Protein AF-A0AAT9SXK6-F1 (afdb_monomer_lite)

Secondary structure (DSSP, 8-state):
-----SS-HHHHHHHHHHHHHHHHHTTGGG---HHHHHHHHHHHHHHHHHHHHTT---HHHHHHHHHHHHHHHHS-S--S--------------

Structure (mmCIF, N/CA/C/O backbone):
data_AF-A0AAT9SXK6-F1
#
_entry.id   AF-A0AAT9SXK6-F1
#
loop_
_atom_site.group_PDB
_atom_site.id
_atom_site.type_symbol
_atom_site.label_atom_id
_atom_site.label_alt_id
_atom_site.label_comp_id
_atom_site.label_asym_id
_atom_site.label_entity_id
_atom_site.label_seq_id
_atom_site.pdbx_PDB_ins_code
_atom_site.Cartn_x
_atom_site.Cartn_y
_atom_site.Cartn_z
_atom_site.occupancy
_atom_site.B_iso_or_equiv
_atom_site.auth_seq_id
_atom_site.auth_comp_id
_atom_site.auth_asym_id
_atom_site.auth_atom_id
_atom_site.pdbx_PDB_model_num
ATOM 1 N N . MET A 1 1 ? -2.292 -11.673 28.163 1.00 39.03 1 MET A N 1
ATOM 2 C CA . MET A 1 1 ? -2.028 -10.233 27.951 1.00 39.03 1 MET A CA 1
ATOM 3 C C . MET A 1 1 ? -2.675 -9.855 26.628 1.00 39.03 1 MET A C 1
ATOM 5 O O . MET A 1 1 ? -2.214 -10.396 25.630 1.00 39.03 1 MET A O 1
ATOM 9 N N . PRO A 1 2 ? -3.755 -9.055 26.564 1.00 61.72 2 PRO A N 1
ATOM 10 C CA . PRO A 1 2 ? -4.298 -8.676 25.271 1.00 61.72 2 PRO A CA 1
ATOM 11 C C . PRO A 1 2 ? -3.418 -7.549 24.731 1.00 61.72 2 PRO A C 1
ATOM 13 O O . PRO A 1 2 ? -3.431 -6.435 25.254 1.00 61.72 2 PRO A O 1
ATOM 16 N N . LEU A 1 3 ? -2.603 -7.864 23.727 1.00 56.97 3 LEU A N 1
ATOM 17 C CA . LEU A 1 3 ? -1.993 -6.852 22.877 1.00 56.97 3 LEU A CA 1
ATOM 18 C C . LEU A 1 3 ? -3.163 -6.156 22.188 1.00 56.97 3 LEU A C 1
ATOM 20 O O . LEU A 1 3 ? -3.799 -6.728 21.306 1.00 56.97 3 LEU A O 1
ATOM 24 N N . ARG A 1 4 ? -3.533 -4.977 22.689 1.00 50.59 4 ARG A N 1
ATOM 25 C CA . ARG A 1 4 ? -4.513 -4.129 22.022 1.00 50.59 4 ARG A CA 1
ATOM 26 C C . ARG A 1 4 ? -3.976 -3.875 20.621 1.00 50.59 4 ARG A C 1
ATOM 28 O O . ARG A 1 4 ? -2.845 -3.415 20.475 1.00 50.59 4 ARG A O 1
ATOM 35 N N . SER A 1 5 ? -4.773 -4.267 19.637 1.00 55.06 5 SER A N 1
ATOM 36 C CA . SER A 1 5 ? -4.516 -4.031 18.227 1.00 55.06 5 SER A CA 1
ATOM 37 C C . SER A 1 5 ? -4.202 -2.546 18.049 1.00 55.06 5 SER A C 1
ATOM 39 O O . SER A 1 5 ? -5.001 -1.702 18.434 1.00 55.06 5 SER A O 1
ATOM 41 N N . LEU A 1 6 ? -3.008 -2.222 17.549 1.00 64.50 6 LEU A N 1
ATOM 42 C CA . LEU A 1 6 ? -2.584 -0.842 17.256 1.00 64.50 6 LEU A CA 1
ATOM 43 C C . LEU A 1 6 ? -3.400 -0.204 16.115 1.00 64.50 6 LEU A C 1
ATOM 45 O O . LEU A 1 6 ? -3.245 0.981 15.844 1.00 64.50 6 LEU A O 1
ATOM 49 N N . VAL A 1 7 ? -4.216 -1.014 15.444 1.00 67.88 7 VAL A N 1
ATOM 50 C CA . VAL A 1 7 ? -5.030 -0.717 14.268 1.00 67.88 7 VAL A CA 1
ATOM 51 C C . VAL A 1 7 ? -6.336 -1.482 14.456 1.00 67.88 7 VAL A C 1
ATOM 53 O O . VAL A 1 7 ? -6.292 -2.672 14.795 1.00 67.88 7 VAL A O 1
ATOM 56 N N . GLU A 1 8 ? -7.486 -0.842 14.278 1.00 82.44 8 GLU A N 1
ATOM 57 C CA . GLU A 1 8 ? -8.757 -1.565 14.329 1.00 82.44 8 GLU A CA 1
ATOM 58 C C . GLU A 1 8 ? -8.806 -2.600 13.185 1.00 82.44 8 GLU A C 1
ATOM 60 O O . GLU A 1 8 ? -8.262 -2.358 12.107 1.00 82.44 8 GLU A O 1
ATOM 65 N N . PRO A 1 9 ? -9.426 -3.779 13.367 1.00 81.12 9 PRO A N 1
ATOM 66 C CA . PRO A 1 9 ? -9.422 -4.831 12.343 1.00 81.12 9 PRO A CA 1
ATOM 67 C C . PRO A 1 9 ? -9.992 -4.361 10.993 1.00 81.12 9 PRO A C 1
ATOM 69 O O . PRO A 1 9 ? -9.570 -4.837 9.942 1.00 81.12 9 PRO A O 1
ATOM 72 N N . GLU A 1 10 ? -10.913 -3.398 11.018 1.00 84.06 10 GLU A N 1
ATOM 73 C CA . GLU A 1 10 ? -11.454 -2.748 9.823 1.00 84.06 10 GLU A CA 1
ATOM 74 C C . GLU A 1 10 ? -10.411 -1.877 9.108 1.00 84.06 10 GLU A C 1
ATOM 76 O O . GLU A 1 10 ? -10.270 -1.951 7.889 1.00 84.06 10 GLU A O 1
ATOM 81 N N . GLU A 1 11 ? -9.622 -1.107 9.855 1.00 85.44 11 GLU A N 1
ATOM 82 C CA . GLU A 1 11 ? -8.535 -0.302 9.296 1.00 85.44 11 GLU A CA 1
ATOM 83 C C . GLU A 1 11 ? -7.442 -1.192 8.699 1.00 85.44 11 GLU A C 1
ATOM 85 O O . GLU A 1 11 ? -6.907 -0.889 7.634 1.00 85.44 11 GLU A O 1
ATOM 90 N N . PHE A 1 12 ? -7.152 -2.329 9.336 1.00 87.12 12 PHE A N 1
ATOM 91 C CA . PHE A 1 12 ? -6.215 -3.307 8.792 1.00 87.12 12 PHE A CA 1
ATOM 92 C C . PHE A 1 12 ? -6.702 -3.859 7.446 1.00 87.12 12 PHE A C 1
ATOM 94 O O . PHE A 1 12 ? -5.925 -3.908 6.496 1.00 87.12 12 PHE A O 1
ATOM 101 N N . ALA A 1 13 ? -7.991 -4.196 7.334 1.00 88.75 13 ALA A N 1
ATOM 102 C CA . ALA A 1 13 ? -8.577 -4.666 6.080 1.00 88.75 13 ALA A CA 1
ATOM 103 C C . ALA A 1 13 ? -8.512 -3.604 4.967 1.00 88.75 13 ALA A C 1
ATOM 105 O O . ALA A 1 13 ? -8.269 -3.934 3.806 1.00 88.75 13 ALA A O 1
ATOM 106 N N . VAL A 1 14 ? -8.687 -2.321 5.306 1.00 89.38 14 VAL A N 1
ATOM 107 C CA . VAL A 1 14 ? -8.529 -1.212 4.348 1.00 89.38 14 VAL A CA 1
ATOM 108 C C . VAL A 1 14 ? -7.081 -1.090 3.873 1.00 89.38 14 VAL A C 1
ATOM 110 O O . VAL A 1 14 ? -6.850 -0.931 2.673 1.00 89.38 14 VAL A O 1
ATOM 113 N N . LEU A 1 15 ? -6.112 -1.191 4.787 1.00 91.69 15 LEU A N 1
ATOM 114 C CA . LEU A 1 15 ? -4.686 -1.117 4.462 1.00 91.69 15 LEU A CA 1
ATOM 115 C C . LEU A 1 15 ? -4.226 -2.300 3.609 1.00 91.69 15 LEU A C 1
ATOM 117 O O . LEU A 1 15 ? -3.507 -2.096 2.635 1.00 91.69 15 LEU A O 1
ATOM 121 N N . GLU A 1 16 ? -4.661 -3.515 3.943 1.00 93.12 16 GLU A N 1
ATOM 122 C CA . GLU A 1 16 ? -4.352 -4.727 3.181 1.00 93.12 16 GLU A CA 1
ATOM 123 C C . GLU A 1 16 ? -4.938 -4.655 1.765 1.00 93.12 16 GLU A C 1
ATOM 125 O O . GLU A 1 16 ? -4.220 -4.856 0.785 1.00 93.12 16 GLU A O 1
ATOM 130 N N . ALA A 1 17 ? -6.215 -4.276 1.638 1.00 93.31 17 ALA A N 1
ATOM 131 C CA . ALA A 1 17 ? -6.855 -4.117 0.335 1.00 93.31 17 ALA A CA 1
ATOM 132 C C . ALA A 1 17 ? -6.191 -3.015 -0.504 1.00 93.31 17 ALA A C 1
ATOM 134 O O . ALA A 1 17 ? -5.935 -3.211 -1.691 1.00 93.31 17 ALA A O 1
ATOM 135 N N . GLY A 1 18 ? -5.880 -1.868 0.109 1.00 94.19 18 GLY A N 1
ATOM 136 C CA . GLY A 1 18 ? -5.170 -0.780 -0.562 1.00 94.19 18 GLY A CA 1
ATOM 137 C C . GLY A 1 18 ? -3.754 -1.176 -0.984 1.00 94.19 18 GLY A C 1
ATOM 138 O O . GLY A 1 18 ? -3.287 -0.763 -2.042 1.00 94.19 18 GLY A O 1
ATOM 139 N N . PHE A 1 19 ? -3.082 -2.016 -0.197 1.00 95.19 19 PHE A N 1
ATOM 140 C CA . PHE A 1 19 ? -1.770 -2.546 -0.544 1.00 95.19 19 PHE A CA 1
ATOM 141 C C . PHE A 1 19 ? -1.813 -3.452 -1.770 1.00 95.19 19 PHE A C 1
ATOM 143 O O . PHE A 1 19 ? -1.046 -3.221 -2.702 1.00 95.19 19 PHE A O 1
ATOM 150 N N . GLU A 1 20 ? -2.700 -4.445 -1.804 1.00 94.31 20 GLU A N 1
ATOM 151 C CA . GLU A 1 20 ? -2.779 -5.361 -2.948 1.00 94.31 20 GLU A CA 1
ATOM 152 C C . GLU A 1 20 ? -3.222 -4.633 -4.228 1.00 94.31 20 GLU A C 1
ATOM 154 O O . GLU A 1 20 ? -2.676 -4.880 -5.306 1.00 94.31 20 GLU A O 1
ATOM 159 N N . GLU A 1 21 ? -4.138 -3.664 -4.115 1.00 94.94 21 GLU A N 1
ATOM 160 C CA . GLU A 1 21 ? -4.557 -2.821 -5.240 1.00 94.94 21 GLU A CA 1
ATOM 161 C C . GLU A 1 21 ? -3.393 -1.965 -5.771 1.00 94.94 21 GLU A C 1
ATOM 163 O O . GLU A 1 21 ? -3.120 -1.958 -6.974 1.00 94.94 21 GLU A O 1
ATOM 168 N N . ALA A 1 22 ? -2.644 -1.303 -4.883 1.00 93.75 22 ALA A N 1
ATOM 169 C CA . ALA A 1 22 ? -1.469 -0.527 -5.268 1.00 93.75 22 ALA A CA 1
ATOM 170 C C . ALA A 1 22 ? -0.351 -1.411 -5.846 1.00 93.75 22 ALA A C 1
ATOM 172 O O . ALA A 1 22 ? 0.299 -1.021 -6.816 1.00 93.75 22 ALA A O 1
ATOM 173 N N . TRP A 1 23 ? -0.142 -2.608 -5.293 1.00 94.06 23 TRP A N 1
ATOM 174 C CA . TRP A 1 23 ? 0.860 -3.560 -5.771 1.00 94.06 23 TRP A CA 1
ATOM 175 C C . TRP A 1 23 ? 0.545 -4.048 -7.189 1.00 94.06 23 TRP A C 1
ATOM 177 O O . TRP A 1 23 ? 1.428 -4.092 -8.046 1.00 94.06 23 TRP A O 1
ATOM 187 N N . SER A 1 24 ? -0.727 -4.335 -7.470 1.00 91.69 24 SER A N 1
ATOM 188 C CA . SER A 1 24 ? -1.174 -4.647 -8.828 1.00 91.69 24 SER A CA 1
ATOM 189 C C . SER A 1 24 ? -0.994 -3.454 -9.774 1.00 91.69 24 SER A C 1
ATOM 191 O O . SER A 1 24 ? -0.594 -3.642 -10.923 1.00 91.69 24 SER A O 1
ATOM 193 N N . ALA A 1 25 ? -1.262 -2.230 -9.308 1.00 91.69 25 ALA A N 1
ATOM 194 C CA . ALA A 1 25 ? -1.192 -1.021 -10.128 1.00 91.69 25 ALA A CA 1
ATOM 195 C C . ALA A 1 25 ? 0.240 -0.620 -10.524 1.00 91.69 25 ALA A C 1
ATOM 197 O O . ALA A 1 25 ? 0.432 -0.058 -11.601 1.00 91.69 25 ALA A O 1
ATOM 198 N N . VAL A 1 26 ? 1.255 -0.932 -9.707 1.00 88.69 26 VAL A N 1
ATOM 199 C CA . VAL A 1 26 ? 2.668 -0.661 -10.052 1.00 88.69 26 VAL A CA 1
ATOM 200 C C . VAL A 1 26 ? 3.243 -1.634 -11.092 1.00 88.69 26 VAL A C 1
ATOM 202 O O . VAL A 1 26 ? 4.405 -1.505 -11.467 1.00 88.69 26 VAL A O 1
ATOM 205 N N . GLY A 1 27 ? 2.449 -2.590 -11.593 1.00 82.00 27 GLY A N 1
ATOM 206 C CA . GLY A 1 27 ? 2.863 -3.489 -12.674 1.00 82.00 27 GLY A CA 1
ATOM 207 C C . GLY A 1 27 ? 3.889 -4.537 -12.233 1.00 82.00 27 GLY A C 1
ATOM 208 O O . GLY A 1 27 ? 4.846 -4.818 -12.963 1.00 82.00 27 GLY A O 1
ATOM 209 N N . SER A 1 28 ? 3.691 -5.114 -11.042 1.00 67.56 28 SER A N 1
ATOM 210 C CA . SER A 1 28 ? 4.624 -6.044 -10.392 1.00 67.56 28 SER A CA 1
ATOM 211 C C . SER A 1 28 ? 4.994 -7.287 -11.205 1.00 67.56 28 SER A C 1
ATOM 213 O O . SER A 1 28 ? 6.045 -7.871 -10.954 1.00 67.56 28 SER A O 1
ATOM 215 N N . ASP A 1 29 ? 4.180 -7.676 -12.193 1.00 69.62 29 ASP A N 1
ATOM 216 C CA . ASP A 1 29 ? 4.474 -8.780 -13.123 1.00 69.62 29 ASP A CA 1
ATOM 217 C C . ASP A 1 29 ? 5.783 -8.584 -13.907 1.00 69.62 29 ASP A C 1
ATOM 219 O O . ASP A 1 29 ? 6.370 -9.542 -14.407 1.00 69.62 29 ASP A O 1
ATOM 223 N N . SER A 1 30 ? 6.276 -7.347 -13.986 1.00 67.75 30 SER A N 1
ATOM 224 C CA . SER A 1 30 ? 7.533 -7.018 -14.665 1.00 67.75 30 SER A CA 1
ATOM 225 C C . SER A 1 30 ? 8.777 -7.329 -13.817 1.00 67.75 30 SER A C 1
ATOM 227 O O . SER A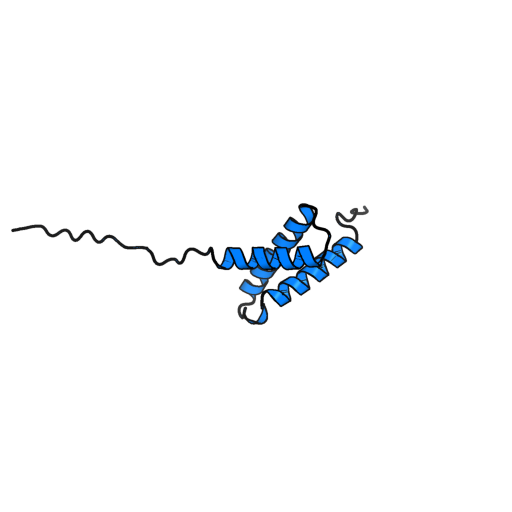 1 30 ? 9.892 -7.340 -14.339 1.00 67.75 30 SER A O 1
ATOM 229 N N . ILE A 1 31 ? 8.624 -7.578 -12.510 1.00 72.31 31 ILE A N 1
ATOM 230 C CA . ILE A 1 31 ? 9.739 -7.811 -11.585 1.00 72.31 31 ILE A CA 1
ATOM 231 C C . ILE A 1 31 ? 10.029 -9.314 -11.531 1.00 72.31 31 ILE A C 1
ATOM 233 O O . ILE A 1 31 ? 9.384 -10.068 -10.809 1.00 72.31 31 ILE A O 1
ATOM 237 N N . SER A 1 32 ? 11.019 -9.760 -12.302 1.00 71.88 32 SER A N 1
ATOM 238 C CA . SER A 1 32 ? 11.358 -11.189 -12.406 1.00 71.88 32 SER A CA 1
ATOM 239 C C . SER A 1 32 ? 12.237 -11.719 -11.263 1.00 71.88 32 SER A C 1
ATOM 241 O O . SER A 1 32 ? 12.339 -12.932 -11.096 1.00 71.88 32 SER A O 1
ATOM 243 N N . ASP A 1 33 ? 12.883 -10.838 -10.489 1.00 79.56 33 ASP A N 1
ATOM 244 C CA . ASP A 1 33 ? 13.757 -11.217 -9.371 1.00 79.56 33 ASP A CA 1
ATOM 245 C C . ASP A 1 33 ? 12.969 -11.266 -8.041 1.00 79.56 33 ASP A C 1
ATOM 247 O O . ASP A 1 33 ? 12.517 -10.220 -7.561 1.00 79.56 33 ASP A O 1
ATOM 251 N N . PRO A 1 34 ? 12.830 -12.444 -7.397 1.00 77.56 34 PRO A N 1
ATOM 252 C CA . PRO A 1 34 ? 12.106 -12.602 -6.133 1.00 77.56 34 PRO A CA 1
ATOM 253 C C . PRO A 1 34 ? 12.640 -11.747 -4.974 1.00 77.56 34 PRO A C 1
ATOM 255 O O . PRO A 1 34 ? 11.872 -11.333 -4.097 1.00 77.56 34 PRO A O 1
ATOM 258 N N . LEU A 1 35 ? 13.949 -11.476 -4.944 1.00 80.12 35 LEU A N 1
ATOM 259 C CA . LEU A 1 35 ? 14.552 -10.643 -3.904 1.00 80.12 35 LEU A CA 1
ATOM 260 C C . LEU A 1 35 ? 14.142 -9.177 -4.091 1.00 80.12 35 LEU A C 1
ATOM 262 O O . LEU A 1 35 ? 13.774 -8.500 -3.128 1.00 80.12 35 LEU A O 1
ATOM 266 N N . MET A 1 36 ? 14.109 -8.722 -5.345 1.00 82.69 36 MET A N 1
ATOM 267 C CA . MET A 1 36 ? 13.620 -7.393 -5.707 1.00 82.69 36 MET A CA 1
ATOM 268 C C . MET A 1 36 ? 12.119 -7.242 -5.467 1.00 82.69 36 MET A C 1
ATOM 270 O O . MET A 1 36 ? 11.699 -6.194 -4.981 1.00 82.69 36 MET A O 1
ATOM 274 N N . VAL A 1 37 ? 11.317 -8.278 -5.741 1.00 86.12 37 VAL A N 1
ATOM 275 C CA . VAL A 1 37 ? 9.878 -8.292 -5.415 1.00 86.12 37 VAL A CA 1
ATOM 276 C C . VAL A 1 37 ? 9.668 -8.043 -3.923 1.00 86.12 37 VAL A C 1
ATOM 278 O O . VAL A 1 37 ? 8.850 -7.208 -3.544 1.00 86.12 37 VAL A O 1
ATOM 281 N N . SER A 1 38 ? 10.434 -8.728 -3.073 1.00 86.75 38 SER A N 1
ATOM 282 C CA . SER A 1 38 ? 10.284 -8.640 -1.617 1.00 86.75 38 SER A CA 1
ATOM 283 C C . SER A 1 38 ? 10.627 -7.241 -1.095 1.00 86.75 38 SER A C 1
ATOM 285 O O . SER A 1 38 ? 9.831 -6.640 -0.372 1.00 86.75 38 SER A O 1
ATOM 287 N N . ALA A 1 39 ? 11.759 -6.681 -1.534 1.00 88.62 39 ALA A N 1
ATOM 288 C CA . ALA A 1 39 ? 12.175 -5.327 -1.170 1.00 88.62 39 ALA A CA 1
ATOM 289 C C . ALA A 1 39 ? 11.183 -4.255 -1.664 1.00 88.62 39 ALA A C 1
ATOM 291 O O . ALA A 1 39 ? 10.879 -3.294 -0.956 1.00 88.62 39 ALA A O 1
ATOM 292 N N . GLN A 1 40 ? 10.635 -4.423 -2.871 1.00 90.44 40 GLN A N 1
ATOM 293 C CA . GLN A 1 40 ? 9.651 -3.496 -3.430 1.00 90.44 40 GLN A CA 1
ATOM 294 C C . GLN A 1 40 ? 8.296 -3.574 -2.715 1.00 90.44 40 GLN A C 1
ATOM 296 O O . GLN A 1 40 ? 7.697 -2.529 -2.450 1.00 90.44 40 GLN A O 1
ATOM 301 N N . ARG A 1 41 ? 7.840 -4.773 -2.329 1.00 92.06 41 ARG A N 1
ATOM 302 C CA . ARG A 1 41 ? 6.631 -4.942 -1.503 1.00 92.06 41 ARG A CA 1
ATOM 303 C C . ARG A 1 41 ? 6.793 -4.271 -0.143 1.00 92.06 41 ARG A C 1
ATOM 305 O O . ARG A 1 41 ? 5.911 -3.526 0.273 1.00 92.06 41 ARG A O 1
ATOM 312 N N . GLU A 1 42 ? 7.927 -4.468 0.525 1.00 92.44 42 GLU A N 1
ATOM 313 C CA . GLU A 1 42 ? 8.203 -3.820 1.813 1.00 92.44 42 GLU A CA 1
ATOM 314 C C . GLU A 1 42 ? 8.209 -2.289 1.700 1.00 92.44 42 GLU A C 1
ATOM 316 O O . GLU A 1 42 ? 7.629 -1.588 2.536 1.00 92.44 42 GLU A O 1
ATOM 321 N N . ARG A 1 43 ? 8.810 -1.761 0.628 1.00 93.62 43 ARG A N 1
ATOM 322 C CA . ARG A 1 43 ? 8.805 -0.326 0.340 1.00 93.62 43 ARG A CA 1
ATOM 323 C C . ARG A 1 43 ? 7.387 0.210 0.130 1.00 93.62 43 ARG A C 1
ATOM 325 O O . ARG A 1 43 ? 7.044 1.242 0.705 1.00 93.62 43 ARG A O 1
ATOM 332 N N . LEU A 1 44 ? 6.564 -0.469 -0.670 1.00 94.06 44 LEU A N 1
ATOM 333 C CA . LEU A 1 44 ? 5.182 -0.046 -0.913 1.00 94.06 44 LEU A CA 1
ATOM 334 C C . LEU A 1 44 ? 4.349 -0.067 0.379 1.00 94.06 44 LEU A C 1
ATOM 336 O O . LEU A 1 44 ? 3.598 0.873 0.641 1.00 94.06 44 LEU A O 1
ATOM 340 N N . ALA A 1 45 ? 4.540 -1.081 1.228 1.00 94.25 45 ALA A N 1
ATOM 341 C CA . ALA A 1 45 ? 3.883 -1.162 2.530 1.00 94.25 45 ALA A CA 1
ATOM 342 C C . ALA A 1 45 ? 4.259 0.024 3.434 1.00 94.25 45 ALA A C 1
ATOM 344 O O . ALA A 1 45 ? 3.383 0.636 4.047 1.00 94.25 45 ALA A O 1
ATOM 345 N N . HI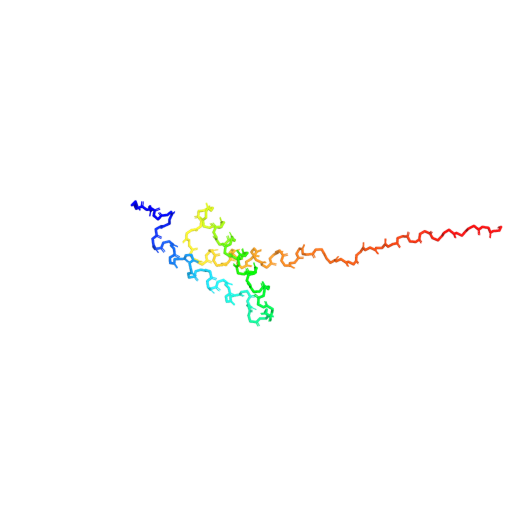S A 1 46 ? 5.540 0.409 3.468 1.00 94.62 46 HIS A N 1
ATOM 346 C CA . HIS A 1 46 ? 5.994 1.590 4.209 1.00 94.62 46 HIS A CA 1
ATOM 347 C C . HIS A 1 46 ? 5.309 2.880 3.745 1.00 94.62 46 HIS A C 1
ATOM 349 O O . HIS A 1 46 ? 4.913 3.694 4.581 1.00 94.62 46 HIS A O 1
ATOM 355 N N . ILE A 1 47 ? 5.145 3.059 2.432 1.00 95.50 47 ILE A N 1
ATOM 356 C CA . ILE A 1 47 ? 4.483 4.237 1.859 1.00 95.50 47 ILE A CA 1
ATOM 357 C C . ILE A 1 47 ? 3.010 4.287 2.282 1.00 95.50 47 ILE A C 1
ATOM 359 O O . ILE A 1 47 ? 2.552 5.314 2.784 1.00 95.50 47 ILE A O 1
ATOM 363 N N . ILE A 1 48 ? 2.279 3.177 2.141 1.00 94.81 48 ILE A N 1
ATOM 364 C CA . ILE A 1 48 ? 0.858 3.094 2.521 1.00 94.81 48 ILE A CA 1
ATOM 365 C C . ILE A 1 48 ? 0.667 3.379 4.009 1.00 94.81 48 ILE A C 1
ATOM 367 O O . ILE A 1 48 ? -0.185 4.186 4.381 1.00 94.81 48 ILE A O 1
ATOM 371 N N . ILE A 1 49 ? 1.498 2.783 4.867 1.00 93.81 49 ILE A N 1
ATOM 372 C CA . ILE A 1 49 ? 1.459 3.037 6.312 1.00 93.81 49 ILE A CA 1
ATOM 373 C C . ILE A 1 49 ? 1.768 4.510 6.614 1.00 93.81 49 ILE A C 1
ATOM 375 O O . ILE A 1 49 ? 1.146 5.096 7.499 1.00 93.81 49 ILE A O 1
ATOM 379 N N . GLY A 1 50 ? 2.713 5.120 5.895 1.00 94.31 50 GLY A N 1
ATOM 380 C CA . GLY A 1 50 ? 3.041 6.539 6.027 1.00 94.31 50 GLY A CA 1
ATOM 381 C C . GLY A 1 50 ? 1.861 7.454 5.691 1.00 94.31 50 GLY A C 1
ATOM 382 O O . GLY A 1 50 ? 1.558 8.365 6.460 1.00 94.31 50 GLY A O 1
ATOM 383 N N . LEU A 1 51 ? 1.162 7.174 4.588 1.00 94.44 51 LEU A N 1
ATOM 384 C CA . LE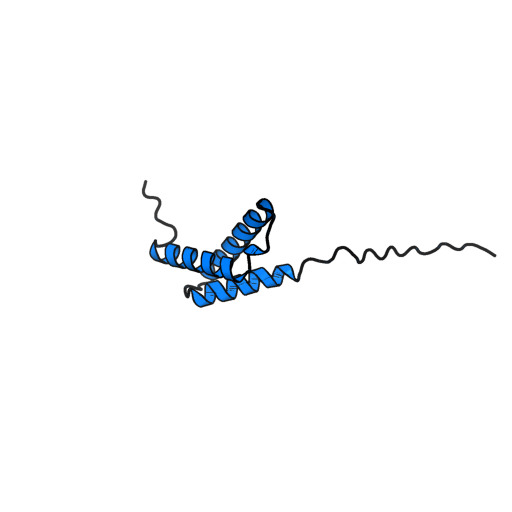U A 1 51 ? -0.033 7.911 4.163 1.00 94.44 51 LEU A CA 1
ATOM 385 C C . LEU A 1 51 ? -1.209 7.734 5.129 1.00 94.44 51 LEU A C 1
ATOM 387 O O . LEU A 1 51 ? -1.931 8.687 5.418 1.00 94.44 51 LEU A O 1
ATOM 391 N N . TRP A 1 52 ? -1.391 6.535 5.673 1.00 93.69 52 TRP A N 1
ATOM 392 C CA . TRP A 1 52 ? -2.419 6.300 6.682 1.00 93.69 52 TRP A CA 1
ATOM 393 C C . TRP A 1 52 ? -2.130 7.068 7.973 1.00 93.69 52 TRP A C 1
ATOM 395 O O . TR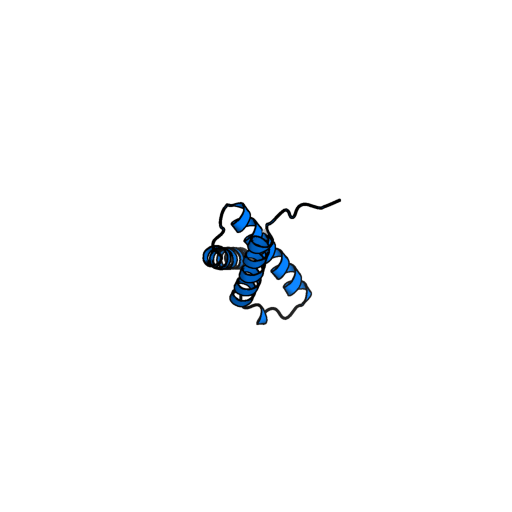P A 1 52 ? -2.989 7.785 8.486 1.00 93.69 52 TRP A O 1
ATOM 405 N N . LYS A 1 53 ? -0.878 7.031 8.446 1.00 91.69 53 LYS A N 1
ATOM 406 C CA . LYS A 1 53 ? -0.443 7.789 9.629 1.00 91.69 53 LYS A CA 1
ATOM 407 C C . LYS A 1 53 ? -0.540 9.307 9.459 1.00 91.69 53 LYS A C 1
ATOM 409 O O . LYS A 1 53 ? -0.624 10.004 10.467 1.00 91.69 53 LYS A O 1
ATOM 414 N N . SER A 1 54 ? -0.536 9.830 8.230 1.00 92.62 54 SER A N 1
ATOM 415 C CA . SER A 1 54 ? -0.754 11.261 7.972 1.00 92.62 54 SER A CA 1
ATOM 416 C C . SER A 1 54 ? -2.232 11.676 8.010 1.00 92.62 54 SER A C 1
ATOM 418 O O . SER A 1 54 ? -2.531 12.858 7.843 1.00 92.62 54 SER A O 1
ATOM 420 N N . GLY A 1 55 ? -3.146 10.735 8.274 1.00 88.81 55 GLY A N 1
ATOM 421 C CA . GLY A 1 55 ? -4.586 10.973 8.390 1.00 88.81 55 GLY A CA 1
ATOM 422 C C . GLY A 1 55 ? -5.390 10.572 7.152 1.00 88.81 55 GLY A C 1
ATOM 423 O O . GLY A 1 55 ? -6.577 10.881 7.076 1.00 88.81 55 GLY A O 1
ATOM 424 N N . THR A 1 56 ? -4.773 9.891 6.180 1.00 88.94 56 THR A N 1
ATOM 425 C CA . THR A 1 56 ? -5.487 9.377 5.004 1.00 88.94 56 THR A CA 1
ATOM 426 C C . THR A 1 56 ? -6.175 8.059 5.354 1.00 88.94 56 THR A C 1
ATOM 428 O O . THR A 1 56 ? -5.522 7.026 5.471 1.00 88.94 56 THR A O 1
ATOM 431 N N . SER A 1 57 ? -7.498 8.073 5.501 1.00 84.38 57 SER A N 1
ATOM 432 C CA . SER A 1 57 ? -8.287 6.853 5.756 1.00 84.38 57 SER A CA 1
ATOM 433 C C . SER A 1 57 ? -9.061 6.358 4.530 1.00 84.38 57 SER A C 1
ATOM 435 O O . SER A 1 57 ? -9.584 5.248 4.543 1.00 84.38 57 SER A O 1
ATOM 437 N N . ASP A 1 58 ? -9.146 7.165 3.469 1.00 90.75 58 ASP A N 1
ATOM 438 C CA . ASP A 1 58 ? -9.794 6.769 2.219 1.00 90.75 58 ASP A CA 1
ATOM 439 C C . ASP A 1 58 ? -8.902 5.813 1.414 1.00 90.75 58 ASP A C 1
ATOM 441 O O . ASP A 1 58 ? -7.741 6.117 1.125 1.00 90.75 58 ASP A O 1
ATOM 445 N N . ARG A 1 59 ? -9.453 4.656 1.027 1.00 91.56 59 ARG A N 1
ATOM 446 C CA . ARG A 1 59 ? -8.705 3.617 0.305 1.00 91.56 59 ARG A CA 1
ATOM 447 C C . ARG A 1 59 ? -8.195 4.113 -1.045 1.00 91.56 59 ARG A C 1
ATOM 449 O O . ARG A 1 59 ? -7.048 3.843 -1.382 1.00 91.56 59 ARG A O 1
ATOM 456 N N . ALA A 1 60 ? -9.021 4.824 -1.813 1.00 93.38 60 ALA A N 1
ATOM 457 C CA . ALA A 1 60 ? -8.634 5.273 -3.148 1.00 93.38 60 ALA A CA 1
ATOM 458 C C . ALA A 1 60 ? -7.475 6.278 -3.074 1.00 93.38 60 ALA A C 1
ATOM 460 O O . ALA A 1 60 ? -6.518 6.164 -3.838 1.00 93.38 60 ALA A O 1
ATOM 461 N N . ALA A 1 61 ? -7.514 7.195 -2.103 1.00 93.69 61 ALA A N 1
ATOM 462 C CA . ALA A 1 61 ? -6.437 8.139 -1.829 1.00 93.69 61 ALA A CA 1
ATOM 463 C C . ALA A 1 61 ? -5.143 7.444 -1.372 1.00 93.69 61 ALA A C 1
ATOM 465 O O . ALA A 1 61 ? -4.056 7.825 -1.819 1.00 93.69 61 ALA A O 1
ATOM 466 N N . LEU A 1 62 ? -5.245 6.410 -0.525 1.00 94.94 62 LEU A N 1
ATOM 467 C CA . LEU A 1 62 ? -4.100 5.584 -0.124 1.00 94.94 62 LEU A CA 1
ATOM 468 C C . LEU A 1 62 ? -3.458 4.898 -1.335 1.00 94.94 62 LEU A C 1
ATOM 470 O O . LEU A 1 62 ? -2.245 4.988 -1.506 1.00 94.94 62 LEU A O 1
ATOM 474 N N . VAL A 1 63 ? -4.263 4.270 -2.196 1.00 96.19 63 VAL A N 1
ATOM 475 C CA . VAL A 1 63 ? -3.792 3.589 -3.411 1.00 96.19 63 VAL A CA 1
ATOM 476 C C . VAL A 1 63 ? -3.124 4.580 -4.361 1.00 96.19 63 VAL A C 1
ATOM 478 O O . VAL A 1 63 ? -1.963 4.393 -4.726 1.00 96.19 63 VAL A O 1
ATOM 481 N N . SER A 1 64 ? -3.813 5.665 -4.731 1.00 96.00 64 SER A N 1
ATOM 482 C CA . SER A 1 64 ? -3.278 6.637 -5.689 1.00 96.00 64 SER A CA 1
ATOM 483 C C . SER A 1 64 ? -2.010 7.314 -5.172 1.00 96.00 64 SER A C 1
ATOM 485 O O . SER A 1 64 ? -1.041 7.463 -5.917 1.00 96.00 64 SER A O 1
ATOM 487 N N . GLY A 1 65 ? -1.991 7.692 -3.888 1.00 95.56 65 GLY A N 1
ATOM 488 C CA . GLY A 1 65 ? -0.829 8.314 -3.261 1.00 95.56 65 GLY A CA 1
ATOM 489 C C . GLY A 1 65 ? 0.352 7.352 -3.155 1.00 95.56 65 GLY A C 1
ATOM 490 O O . GLY A 1 65 ? 1.492 7.751 -3.397 1.00 95.56 65 GLY A O 1
ATOM 491 N N . ALA A 1 66 ? 0.090 6.080 -2.842 1.00 95.50 66 ALA A N 1
ATOM 492 C CA . ALA A 1 66 ? 1.137 5.080 -2.720 1.00 95.50 66 ALA A CA 1
ATOM 493 C C . ALA A 1 66 ? 1.781 4.749 -4.062 1.00 95.50 66 ALA A C 1
ATOM 495 O O . ALA A 1 66 ? 3.006 4.732 -4.149 1.00 95.50 66 ALA A O 1
ATOM 496 N N . VAL A 1 67 ? 0.978 4.565 -5.114 1.00 94.69 67 VAL A N 1
ATOM 497 C CA . VAL A 1 67 ? 1.475 4.352 -6.482 1.00 94.69 67 VAL A CA 1
ATOM 498 C C . VAL A 1 67 ? 2.314 5.547 -6.933 1.00 94.69 67 VAL A C 1
ATOM 500 O O . VAL A 1 67 ? 3.436 5.365 -7.401 1.00 94.69 67 VAL A O 1
ATOM 503 N N . GLN A 1 68 ? 1.821 6.773 -6.729 1.00 94.56 68 GLN A N 1
ATOM 504 C CA . GLN A 1 68 ? 2.546 7.984 -7.115 1.00 94.56 68 GLN A CA 1
ATOM 505 C C . GLN A 1 68 ? 3.907 8.089 -6.414 1.00 94.56 68 GLN A C 1
ATOM 507 O O . GLN A 1 68 ? 4.922 8.288 -7.077 1.00 94.56 68 GLN A O 1
ATOM 512 N N . GLN A 1 69 ? 3.957 7.920 -5.089 1.00 94.44 69 GLN A N 1
ATOM 513 C CA . GLN A 1 69 ? 5.221 7.966 -4.343 1.00 94.44 69 GLN A CA 1
ATOM 514 C C . GLN A 1 69 ? 6.139 6.784 -4.672 1.00 94.44 69 GLN A C 1
ATOM 516 O O . GLN A 1 69 ? 7.366 6.922 -4.676 1.00 94.44 69 GLN A O 1
ATOM 521 N N . PHE A 1 70 ? 5.568 5.613 -4.958 1.00 92.50 70 PHE A N 1
ATOM 522 C CA . PHE A 1 70 ? 6.339 4.442 -5.342 1.00 92.50 70 PHE A CA 1
ATOM 523 C C . PHE A 1 70 ? 7.080 4.690 -6.660 1.00 92.50 70 PHE A C 1
ATOM 525 O O . PHE A 1 70 ? 8.288 4.453 -6.719 1.00 92.50 70 PHE A O 1
ATOM 532 N N . LEU A 1 71 ? 6.390 5.230 -7.665 1.00 89.62 71 LEU A N 1
ATOM 533 C CA . LEU A 1 71 ? 6.952 5.510 -8.987 1.00 89.62 71 LEU A CA 1
ATOM 534 C C . LEU A 1 71 ? 7.876 6.737 -9.000 1.00 89.62 71 LEU A C 1
ATOM 536 O O . LEU A 1 71 ? 8.917 6.683 -9.643 1.00 89.62 71 LEU A O 1
ATOM 540 N N . ALA A 1 72 ? 7.576 7.789 -8.232 1.00 88.38 72 ALA A N 1
ATOM 541 C CA . ALA A 1 72 ? 8.386 9.014 -8.211 1.00 88.38 72 ALA A CA 1
ATOM 542 C C . ALA A 1 72 ? 9.855 8.783 -7.801 1.00 88.38 72 ALA A C 1
ATOM 544 O O . ALA A 1 72 ? 10.753 9.444 -8.303 1.00 88.38 72 ALA A O 1
ATOM 545 N N . VAL A 1 73 ? 10.128 7.824 -6.911 1.00 68.94 73 VAL A N 1
ATOM 546 C CA . VAL A 1 73 ? 11.513 7.489 -6.512 1.00 68.94 73 VAL A CA 1
ATOM 547 C C . VAL A 1 73 ? 12.206 6.589 -7.539 1.00 68.94 73 VAL A C 1
ATOM 549 O O . VAL A 1 73 ? 13.430 6.569 -7.592 1.00 68.94 73 VAL A O 1
ATOM 552 N N . ALA A 1 74 ? 11.458 5.848 -8.366 1.00 59.44 74 ALA A N 1
ATOM 553 C CA . ALA A 1 74 ? 12.059 5.073 -9.454 1.00 59.44 74 ALA A CA 1
ATOM 554 C C . ALA A 1 74 ? 12.665 5.990 -10.534 1.00 59.44 74 ALA A C 1
ATOM 556 O O . ALA A 1 74 ? 13.590 5.581 -11.228 1.00 59.44 74 ALA A O 1
ATOM 557 N N . GLU A 1 75 ? 12.182 7.231 -10.641 1.00 55.66 75 GLU A N 1
ATOM 558 C CA . GLU A 1 75 ? 12.732 8.255 -11.537 1.00 55.66 75 GLU A CA 1
ATOM 559 C C . GLU A 1 75 ? 13.943 8.998 -10.934 1.00 55.66 75 GLU A C 1
ATOM 561 O O . GLU A 1 75 ? 14.731 9.576 -11.678 1.00 55.66 75 GLU A O 1
ATOM 566 N N . ASP A 1 76 ? 14.138 8.939 -9.609 1.00 48.88 76 ASP A N 1
ATOM 567 C CA . ASP A 1 76 ? 15.210 9.637 -8.873 1.00 48.88 76 ASP A CA 1
ATOM 568 C C . ASP A 1 76 ? 16.437 8.744 -8.597 1.00 48.88 76 ASP A C 1
ATOM 570 O O . ASP A 1 76 ? 17.318 9.093 -7.819 1.00 48.88 76 ASP A O 1
ATOM 574 N N . THR A 1 77 ? 16.559 7.566 -9.220 1.00 39.03 77 THR A N 1
ATOM 575 C CA . THR A 1 77 ? 17.859 6.878 -9.210 1.00 39.03 77 THR A CA 1
ATOM 576 C C . THR A 1 77 ? 18.857 7.702 -10.024 1.0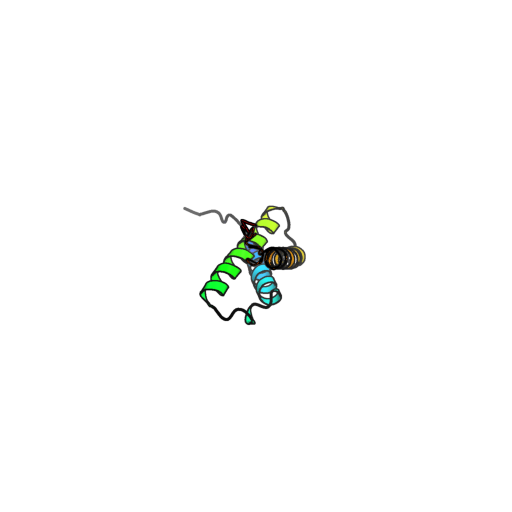0 39.03 77 THR A C 1
ATOM 578 O O . THR A 1 77 ? 18.674 7.807 -11.240 1.00 39.03 77 THR A O 1
ATOM 581 N N . PRO A 1 78 ? 19.932 8.260 -9.427 1.00 44.03 78 PRO A N 1
ATOM 582 C CA . PRO A 1 78 ? 20.976 8.892 -10.212 1.00 44.03 78 PRO A CA 1
ATOM 583 C C . PRO A 1 78 ? 21.586 7.817 -11.110 1.00 44.03 78 PRO A C 1
ATOM 585 O O . PRO A 1 78 ? 22.211 6.873 -10.627 1.00 44.03 78 PRO A O 1
ATOM 588 N N . THR A 1 79 ? 21.390 7.935 -12.421 1.00 44.41 79 THR A N 1
ATOM 589 C CA . THR A 1 79 ? 22.141 7.168 -13.417 1.00 44.41 79 THR A CA 1
ATOM 590 C C . THR A 1 79 ? 23.633 7.288 -13.083 1.00 44.41 79 THR A C 1
ATOM 592 O O . THR A 1 79 ? 24.157 8.405 -13.117 1.00 44.41 79 THR A O 1
ATOM 595 N N . PRO A 1 80 ? 24.358 6.199 -12.761 1.00 46.69 80 PRO A N 1
ATOM 596 C CA . PRO A 1 80 ? 25.791 6.278 -12.529 1.00 46.69 80 PRO A CA 1
ATOM 597 C C . PRO A 1 80 ? 26.491 6.307 -13.890 1.00 46.69 80 PRO A C 1
ATOM 599 O O . PRO A 1 80 ? 27.022 5.298 -14.333 1.00 46.69 80 PRO A O 1
ATOM 602 N N . LEU A 1 81 ? 26.427 7.439 -14.593 1.00 49.81 81 LEU A N 1
ATOM 603 C CA . LEU A 1 81 ? 27.146 7.674 -15.853 1.00 49.81 81 LEU A CA 1
ATOM 604 C C . LEU A 1 81 ? 27.344 9.179 -16.120 1.00 49.81 81 LEU A C 1
ATOM 606 O O . LEU A 1 81 ? 27.195 9.650 -17.238 1.00 49.81 81 LEU A O 1
ATOM 610 N N . ASP A 1 82 ? 27.732 9.936 -15.092 1.00 49.16 82 ASP A N 1
ATOM 611 C CA . ASP A 1 82 ? 28.469 11.196 -15.280 1.00 49.16 82 ASP A CA 1
ATOM 612 C C . ASP A 1 82 ? 29.696 11.212 -14.354 1.00 49.16 82 ASP A C 1
ATOM 614 O O . ASP A 1 82 ? 29.950 12.132 -13.588 1.00 49.16 82 ASP A O 1
ATOM 618 N N . ILE A 1 83 ? 30.485 10.133 -14.399 1.00 55.53 83 ILE A N 1
ATOM 619 C CA . ILE A 1 83 ? 31.918 10.272 -14.138 1.00 55.53 83 ILE A CA 1
ATOM 620 C C . ILE A 1 83 ? 32.514 10.705 -15.476 1.00 55.53 83 ILE A C 1
ATOM 622 O O . ILE A 1 83 ? 33.104 9.912 -16.212 1.00 55.53 83 ILE A O 1
ATOM 626 N N . ARG A 1 84 ? 32.325 11.979 -15.832 1.00 53.09 84 ARG A N 1
ATOM 627 C CA . ARG A 1 84 ? 33.282 12.645 -16.709 1.00 53.09 84 ARG A CA 1
ATOM 628 C C . ARG A 1 84 ? 34.586 12.699 -15.931 1.00 53.09 84 ARG A C 1
ATOM 630 O O . ARG A 1 84 ? 34.805 13.586 -15.112 1.00 53.09 84 ARG A O 1
ATOM 637 N N . VAL A 1 85 ? 35.426 11.690 -16.146 1.00 54.09 85 VAL A N 1
ATOM 638 C CA . VAL A 1 85 ? 36.846 11.796 -15.843 1.00 54.09 85 VAL A CA 1
ATOM 639 C C . VAL A 1 85 ? 37.329 12.953 -16.708 1.00 54.09 85 VAL A C 1
ATOM 641 O O . VAL A 1 85 ? 37.473 12.802 -17.921 1.00 54.09 85 VAL A O 1
ATOM 644 N N . ASP A 1 86 ? 37.493 14.126 -16.105 1.00 51.47 86 ASP A N 1
ATOM 645 C CA . ASP A 1 86 ? 38.322 15.176 -16.674 1.00 51.47 86 ASP A CA 1
ATOM 646 C C . ASP A 1 86 ? 39.743 14.605 -16.684 1.00 51.47 86 ASP A C 1
ATOM 648 O O . ASP A 1 86 ? 40.503 14.708 -15.722 1.00 51.47 86 ASP A O 1
ATOM 652 N N . VAL A 1 87 ? 40.063 13.860 -17.744 1.00 55.09 87 VAL A N 1
ATOM 653 C CA . VAL A 1 87 ? 41.446 13.655 -18.144 1.00 55.09 87 VAL A CA 1
ATOM 654 C C . VAL A 1 87 ? 41.873 15.017 -18.655 1.00 55.09 87 VAL A C 1
ATOM 656 O O . VAL A 1 87 ? 41.739 15.333 -19.835 1.00 55.09 87 VAL A O 1
ATOM 659 N N . THR A 1 88 ? 42.332 15.856 -17.732 1.00 53.66 88 THR A N 1
ATOM 660 C CA . THR A 1 88 ? 43.181 16.977 -18.084 1.00 53.66 88 THR A CA 1
ATOM 661 C C . THR A 1 88 ? 44.435 16.344 -18.685 1.00 53.66 88 THR A C 1
ATOM 663 O O . THR A 1 88 ? 45.302 15.845 -17.969 1.00 53.66 88 THR A O 1
ATOM 666 N N . GLU A 1 89 ? 44.462 16.235 -20.015 1.00 51.44 89 GLU A N 1
ATOM 667 C CA . GLU A 1 89 ? 45.640 15.831 -20.772 1.00 51.44 89 GLU A CA 1
ATOM 668 C C . GLU A 1 89 ? 46.749 16.838 -20.451 1.00 51.44 89 GLU A C 1
ATOM 670 O O . GLU A 1 89 ? 46.775 17.966 -20.946 1.00 51.44 89 GLU A O 1
ATOM 675 N N . ASP A 1 90 ? 47.647 16.419 -19.562 1.00 55.03 90 ASP A N 1
ATOM 676 C CA . ASP A 1 90 ? 48.977 16.978 -19.421 1.00 55.03 90 ASP A CA 1
ATOM 677 C C . ASP A 1 90 ? 49.670 16.830 -20.778 1.00 55.03 90 ASP A C 1
ATOM 679 O O . ASP A 1 90 ? 50.036 15.733 -21.207 1.00 55.03 90 ASP A O 1
ATOM 683 N N . LYS A 1 91 ? 49.772 17.944 -21.502 1.00 52.47 91 LYS A N 1
ATOM 684 C CA . LYS A 1 91 ? 50.636 18.041 -22.668 1.00 52.47 91 LYS 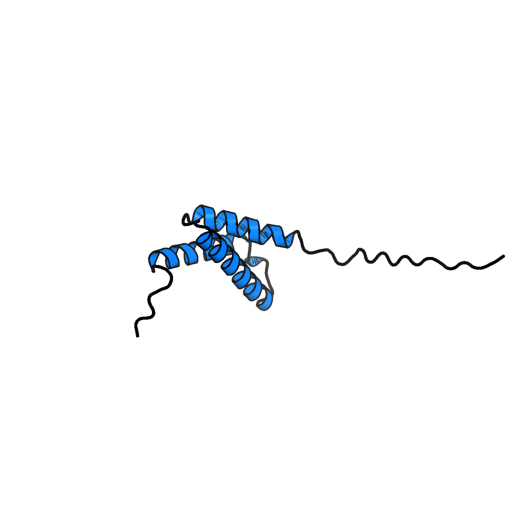A CA 1
ATOM 685 C C . LYS A 1 91 ? 51.669 19.123 -22.417 1.00 52.47 91 LYS A C 1
ATOM 687 O O . LYS A 1 91 ? 51.537 20.269 -22.846 1.00 52.47 91 LYS A O 1
ATOM 692 N N . GLN A 1 92 ? 52.693 18.718 -21.679 1.00 53.50 92 GLN A N 1
ATOM 693 C CA . GLN A 1 92 ? 54.007 19.331 -21.715 1.00 53.50 92 GLN A CA 1
ATOM 694 C C . GLN A 1 92 ? 54.572 19.395 -23.154 1.00 53.50 92 GLN A C 1
ATOM 696 O O . GLN A 1 92 ? 54.489 18.437 -23.919 1.00 53.50 92 GLN A O 1
ATOM 701 N N . GLU A 1 93 ? 55.188 20.551 -23.433 1.00 45.00 93 GLU A N 1
ATOM 702 C CA . GLU A 1 93 ? 56.346 20.802 -24.313 1.00 45.00 93 GLU A CA 1
ATOM 703 C C . GLU A 1 93 ? 56.158 20.863 -25.845 1.00 45.00 93 GLU A C 1
ATOM 705 O O . GLU A 1 93 ? 55.932 19.860 -26.521 1.00 45.00 93 GLU A O 1
ATOM 710 N N . HIS A 1 94 ? 56.375 22.060 -26.419 1.00 45.97 94 HIS A N 1
ATOM 711 C CA . HIS A 1 94 ? 57.680 22.447 -26.994 1.00 45.97 94 HIS A CA 1
ATOM 712 C C . HIS A 1 94 ? 57.805 23.975 -27.135 1.00 45.97 94 HIS A C 1
ATOM 714 O O . HIS A 1 94 ? 56.800 24.615 -27.523 1.00 45.97 94 HIS A O 1
#

pLDDT: mean 77.89, std 18.31, range [39.03, 96.19]

Sequence (94 aa):
MPLRSLVEPEEFAVLEAGFEEAWSAVGSDSISDPLMVSAQRERLAHIIIGLWKSGTSDRAALVSGAVQQFLAVAEDTPTPLDIRVDVTEDKQEH

Foldseek 3Di:
DDPPPPADVVLVVLLVVLLVLLCVVLVLVPPPDPVVSVVLSVQLSVQLVVCVVVVDSDSVCSSVRSNVVSVVVVVVPPDPPPPPVPPPPPDDDD

Radius of gyration: 21.61 Å; chains: 1; bounding box: 69×35×55 Å